Protein AF-A0A522PD12-F1 (afdb_monomer_lite)

Radius of gyration: 28.78 Å; chains: 1; bounding box: 39×54×87 Å

Sequence (119 aa):
MRAAQRLRRRGQRQSADVPERVDSSPQNGFYFFGGTSEGAPQWAAIGALANQSAGHALGFINPKLYAIGANAGAYASSFHDVTAGDNRFGGPGFSAGSGYDIPTGLGT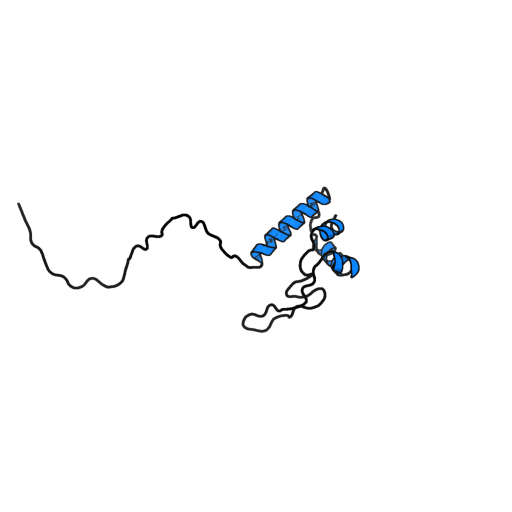PNVANLIGQLR

Structure (mmCIF, N/CA/C/O backbone):
data_AF-A0A522PD12-F1
#
_entry.id   AF-A0A522PD12-F1
#
loop_
_atom_site.group_PDB
_atom_site.id
_atom_site.type_symbol
_atom_site.label_atom_id
_atom_site.label_alt_id
_atom_site.label_comp_id
_atom_site.label_asym_id
_atom_site.label_entity_id
_atom_site.label_seq_id
_atom_site.pdbx_PDB_ins_code
_atom_site.Cartn_x
_atom_site.Cartn_y
_atom_site.Cartn_z
_atom_site.occupancy
_atom_site.B_iso_or_equiv
_atom_site.auth_seq_id
_atom_site.auth_comp_id
_atom_site.auth_asym_id
_atom_site.auth_atom_id
_atom_site.pdbx_PDB_model_num
ATOM 1 N N . MET A 1 1 ? -3.755 43.028 -72.424 1.00 33.09 1 MET A N 1
ATOM 2 C CA . MET A 1 1 ? -3.974 42.043 -73.505 1.00 33.09 1 MET A CA 1
ATOM 3 C C . MET A 1 1 ? -3.168 40.780 -73.198 1.00 33.09 1 MET A C 1
ATOM 5 O O . MET A 1 1 ? -2.030 40.914 -72.783 1.00 33.09 1 MET A O 1
ATOM 9 N N . ARG A 1 2 ? -3.836 39.617 -73.318 1.00 36.12 2 ARG A N 1
ATOM 10 C CA . ARG A 1 2 ? -3.414 38.192 -73.466 1.00 36.12 2 ARG A CA 1
ATOM 11 C C . ARG A 1 2 ? -1.926 37.925 -73.814 1.00 36.12 2 ARG A C 1
ATOM 13 O O . ARG A 1 2 ? -1.347 38.742 -74.504 1.00 36.12 2 ARG A O 1
ATOM 20 N N . ALA A 1 3 ? -1.272 36.784 -73.560 1.00 35.72 3 ALA A N 1
ATOM 21 C CA . ALA A 1 3 ? -1.534 35.509 -72.875 1.00 35.72 3 ALA A CA 1
ATOM 22 C C . ALA A 1 3 ? -0.238 34.642 -72.930 1.00 35.72 3 ALA A C 1
ATOM 24 O O . ALA A 1 3 ? 0.563 34.830 -73.835 1.00 35.72 3 ALA A O 1
ATOM 25 N N . ALA A 1 4 ? -0.136 33.655 -72.022 1.00 41.19 4 ALA A N 1
ATOM 26 C CA . ALA A 1 4 ? 0.468 32.310 -72.156 1.00 41.19 4 ALA A CA 1
ATOM 27 C C . ALA A 1 4 ? 1.964 32.114 -72.524 1.00 41.19 4 ALA A C 1
ATOM 29 O O . ALA A 1 4 ? 2.399 32.521 -73.589 1.00 41.19 4 ALA A O 1
ATOM 30 N N . GLN A 1 5 ? 2.681 31.259 -71.768 1.00 31.14 5 GLN A N 1
ATOM 31 C CA . GLN A 1 5 ? 2.973 29.867 -72.182 1.00 31.14 5 GLN A CA 1
ATOM 32 C C . GLN A 1 5 ? 3.774 29.050 -71.140 1.00 31.14 5 GLN A C 1
ATOM 34 O O . GLN A 1 5 ? 4.487 29.561 -70.288 1.00 31.14 5 GLN A O 1
ATOM 39 N N . ARG A 1 6 ? 3.540 27.737 -71.215 1.00 45.84 6 ARG A N 1
ATOM 40 C CA . ARG A 1 6 ? 3.872 26.615 -70.321 1.00 45.84 6 ARG A CA 1
ATOM 41 C C . ARG A 1 6 ? 5.329 26.120 -70.470 1.00 45.84 6 ARG A C 1
ATOM 43 O O . ARG A 1 6 ? 5.893 26.230 -71.548 1.00 45.84 6 ARG A O 1
ATOM 50 N N . LEU A 1 7 ? 5.771 25.365 -69.446 1.00 41.88 7 LEU A N 1
ATOM 51 C CA . LEU A 1 7 ? 6.812 24.303 -69.407 1.00 41.88 7 LEU A CA 1
ATOM 52 C C . LEU A 1 7 ? 8.285 24.706 -69.161 1.00 41.88 7 LEU A C 1
ATOM 54 O O . LEU A 1 7 ? 8.969 25.153 -70.070 1.00 41.88 7 LEU A O 1
ATOM 58 N N . ARG A 1 8 ? 8.844 24.305 -68.003 1.00 40.91 8 ARG A N 1
ATOM 59 C CA . ARG A 1 8 ? 9.688 23.090 -67.844 1.00 40.91 8 ARG A CA 1
ATOM 60 C C . ARG A 1 8 ? 10.099 22.876 -66.374 1.00 40.91 8 ARG A C 1
ATOM 62 O O . ARG A 1 8 ? 10.557 23.780 -65.693 1.00 40.91 8 ARG A O 1
ATOM 69 N N . ARG A 1 9 ? 9.907 21.640 -65.900 1.00 51.34 9 ARG A N 1
ATOM 70 C CA . ARG A 1 9 ? 10.314 21.113 -64.587 1.00 51.34 9 ARG A CA 1
ATOM 71 C C . ARG A 1 9 ? 11.843 21.049 -64.467 1.00 51.34 9 ARG A C 1
ATOM 73 O O . ARG A 1 9 ? 12.460 20.459 -65.349 1.00 51.34 9 ARG A O 1
ATOM 80 N N . ARG A 1 10 ? 12.403 21.490 -63.334 1.00 40.59 10 ARG A N 1
ATOM 81 C CA . ARG A 1 10 ? 13.365 20.746 -62.480 1.00 40.59 10 ARG A CA 1
ATOM 82 C C . ARG A 1 10 ? 13.877 21.659 -61.361 1.00 40.59 10 ARG A C 1
ATOM 84 O O . ARG A 1 10 ? 14.408 22.721 -61.648 1.00 40.59 10 ARG A O 1
ATOM 91 N N . GLY A 1 11 ? 13.736 21.212 -60.110 1.00 37.22 11 GLY A N 1
ATOM 92 C CA . GLY A 1 11 ? 14.382 21.845 -58.956 1.00 37.22 11 GLY A CA 1
ATOM 93 C C . GLY A 1 11 ? 13.493 22.148 -57.747 1.00 37.22 11 GLY A C 1
ATOM 94 O O . GLY A 1 11 ? 13.831 23.047 -56.991 1.00 37.22 11 GLY A O 1
ATOM 95 N N . GLN A 1 12 ? 12.372 21.446 -57.534 1.00 37.06 12 GLN A N 1
ATOM 96 C CA . GLN A 1 12 ? 11.743 21.451 -56.208 1.00 37.06 12 GLN A CA 1
ATOM 97 C C . GLN A 1 12 ? 12.424 20.398 -55.333 1.00 37.06 12 GLN A C 1
ATOM 99 O O . GLN A 1 12 ? 12.435 19.213 -55.668 1.00 37.06 12 GLN A O 1
ATOM 104 N N . ARG A 1 13 ? 13.025 20.882 -54.242 1.00 41.72 13 ARG A N 1
ATOM 105 C CA . ARG A 1 13 ? 13.490 20.109 -53.089 1.00 41.72 13 ARG A CA 1
ATOM 106 C C . ARG A 1 13 ? 12.500 18.988 -52.751 1.00 41.72 13 ARG A C 1
ATOM 108 O O . ARG A 1 13 ? 11.317 19.242 -52.557 1.00 41.72 13 ARG A O 1
ATOM 115 N N . GLN A 1 14 ? 13.022 17.772 -52.635 1.00 33.38 14 GLN A N 1
ATOM 116 C CA . GLN A 1 14 ? 12.456 16.719 -51.789 1.00 33.38 14 GLN A CA 1
ATOM 117 C C . GLN A 1 14 ? 12.486 17.260 -50.333 1.00 33.38 14 GLN A C 1
ATOM 119 O O . GLN A 1 14 ? 13.413 17.990 -49.987 1.00 33.38 14 GLN A O 1
ATOM 124 N N . SER A 1 15 ? 11.513 17.039 -49.446 1.00 40.25 15 SER A N 1
ATOM 125 C CA . SER A 1 15 ? 10.896 15.750 -49.135 1.00 40.25 15 SER A CA 1
ATOM 126 C C . SER A 1 15 ? 9.585 15.966 -48.357 1.00 40.25 15 SER A C 1
ATOM 128 O O . SER A 1 15 ? 9.605 16.573 -47.295 1.00 40.25 15 SER A O 1
ATOM 130 N N . ALA A 1 16 ? 8.482 15.462 -48.914 1.00 42.50 16 ALA A N 1
ATOM 131 C CA . ALA A 1 16 ? 7.248 15.012 -48.259 1.00 42.50 16 ALA A CA 1
ATOM 132 C C . ALA A 1 16 ? 6.653 15.835 -47.089 1.00 42.50 16 ALA A C 1
ATOM 134 O O . ALA A 1 16 ? 6.532 15.324 -45.982 1.00 42.50 16 ALA A O 1
ATOM 135 N N . ASP A 1 17 ? 6.091 17.010 -47.384 1.00 41.72 17 ASP A N 1
ATOM 136 C CA . ASP A 1 17 ? 4.809 17.394 -46.772 1.00 41.72 17 ASP A CA 1
ATOM 137 C C . ASP A 1 17 ? 3.713 16.554 -47.442 1.00 41.72 17 ASP A C 1
ATOM 139 O O . ASP A 1 17 ? 3.018 16.984 -48.366 1.00 41.72 17 ASP A O 1
ATOM 143 N N . VAL A 1 18 ? 3.604 15.294 -47.029 1.00 43.62 18 VAL A N 1
ATOM 144 C CA . VAL A 1 18 ? 2.304 14.633 -47.095 1.00 43.62 18 VAL A CA 1
ATOM 145 C C . VAL A 1 18 ? 1.547 15.234 -45.919 1.00 43.62 18 VAL A C 1
ATOM 147 O O . VAL A 1 18 ? 2.026 15.082 -44.795 1.00 43.62 18 VAL A O 1
ATOM 150 N N . PRO A 1 19 ? 0.406 15.921 -46.106 1.00 43.28 19 PRO A N 1
ATOM 151 C CA . PRO A 1 19 ? -0.504 16.060 -44.992 1.00 43.28 19 PRO A CA 1
ATOM 152 C C . PRO A 1 19 ? -0.900 14.627 -44.663 1.00 43.28 19 PRO A C 1
ATOM 154 O O . PRO A 1 19 ? -1.695 14.014 -45.381 1.00 43.28 19 PRO A O 1
ATOM 157 N N . GLU A 1 20 ? -0.276 14.051 -43.635 1.00 47.19 20 GLU A N 1
ATOM 158 C CA . GLU A 1 20 ? -0.880 12.935 -42.945 1.00 47.19 20 GLU A CA 1
ATOM 159 C C . GLU A 1 20 ? -2.275 13.451 -42.632 1.00 47.19 20 GLU A C 1
ATOM 161 O O . GLU A 1 20 ? -2.455 14.443 -41.919 1.00 47.19 20 GLU A O 1
ATOM 166 N N . ARG A 1 21 ? -3.277 12.879 -43.300 1.00 44.56 21 ARG A N 1
ATOM 167 C CA . ARG A 1 21 ? -4.626 12.991 -42.791 1.00 44.56 21 ARG A CA 1
ATOM 168 C C . ARG A 1 21 ? -4.500 12.356 -41.419 1.00 44.56 21 ARG A C 1
ATOM 170 O O . ARG A 1 21 ? -4.491 11.134 -41.327 1.00 44.56 21 ARG A O 1
ATOM 177 N N . VAL A 1 22 ? -4.328 13.181 -40.387 1.00 54.72 22 VAL A N 1
ATOM 178 C CA . VAL A 1 22 ? -4.742 12.810 -39.048 1.00 54.72 22 VAL A CA 1
ATOM 179 C C . VAL A 1 22 ? -6.214 12.537 -39.251 1.00 54.72 22 VAL A C 1
ATOM 181 O O . VAL A 1 22 ? -7.022 13.457 -39.384 1.00 54.72 22 VAL A O 1
ATOM 184 N N . ASP A 1 23 ? -6.524 11.266 -39.463 1.00 55.2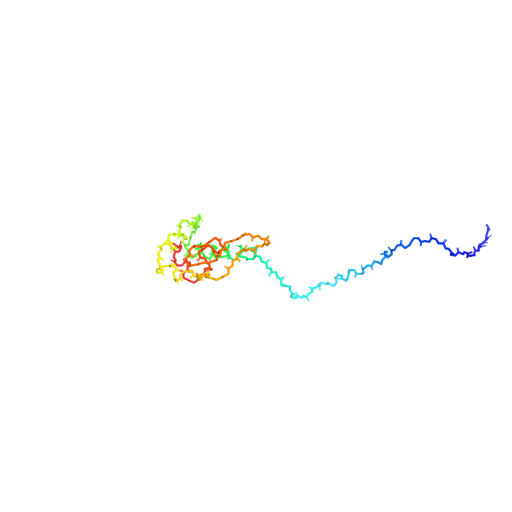8 23 ASP A N 1
ATOM 185 C CA . ASP A 1 23 ? -7.868 10.778 -39.336 1.00 55.28 23 ASP A CA 1
ATOM 186 C C . ASP A 1 23 ? -8.257 11.118 -37.902 1.00 55.28 23 ASP A C 1
ATOM 188 O O . ASP A 1 23 ? -7.885 10.441 -36.950 1.00 55.28 23 ASP A O 1
ATOM 192 N N . SER A 1 24 ? -8.928 12.255 -37.751 1.00 58.53 24 SER A N 1
ATOM 193 C CA . SER A 1 24 ? -9.559 12.681 -36.517 1.00 58.53 24 SER A CA 1
ATOM 194 C C . SER A 1 24 ? -10.829 11.869 -36.274 1.00 58.53 24 SER A C 1
ATOM 196 O O . SER A 1 24 ? -11.756 12.371 -35.632 1.00 58.53 24 SER A O 1
ATOM 198 N N . SER A 1 25 ? -10.921 10.643 -36.808 1.00 60.41 25 SER A N 1
ATOM 199 C CA . SER A 1 25 ? -11.816 9.662 -36.241 1.00 60.41 25 SER A CA 1
ATOM 200 C C . SER A 1 25 ? -11.486 9.608 -34.749 1.00 60.41 25 SER A C 1
ATOM 202 O O . SER A 1 25 ? -10.313 9.515 -34.366 1.00 60.41 25 SER A O 1
ATOM 204 N N . PRO A 1 26 ? -12.482 9.768 -33.864 1.00 61.12 26 PRO A N 1
ATOM 205 C CA . PRO A 1 26 ? -12.272 9.401 -32.481 1.00 61.12 26 PRO A CA 1
ATOM 206 C C . PRO A 1 26 ? -11.761 7.967 -32.532 1.00 61.12 26 PRO A C 1
ATOM 208 O O . PRO A 1 26 ? -12.453 7.084 -33.044 1.00 61.12 26 PRO A O 1
ATOM 211 N N . GLN A 1 27 ? -10.522 7.759 -32.090 1.00 65.88 27 GLN A N 1
ATOM 212 C CA . GLN A 1 27 ? -9.946 6.432 -31.968 1.00 65.88 27 GLN A CA 1
ATOM 213 C C . GLN A 1 27 ? -10.686 5.741 -30.815 1.00 65.88 27 GLN A C 1
ATOM 215 O O . GLN A 1 27 ? -10.206 5.634 -29.691 1.00 65.88 27 GLN A O 1
ATOM 220 N N . ASN A 1 28 ? -11.930 5.348 -31.079 1.00 67.94 28 ASN A N 1
ATOM 221 C CA . ASN A 1 28 ? -12.730 4.514 -30.211 1.00 67.94 28 ASN A CA 1
ATOM 222 C C . ASN A 1 28 ? -12.057 3.142 -30.221 1.00 67.94 28 ASN A C 1
ATOM 224 O O . ASN A 1 28 ? -12.260 2.341 -31.132 1.00 67.94 28 ASN A O 1
ATOM 228 N N . GLY A 1 29 ? -11.208 2.907 -29.228 1.00 79.75 29 GLY A N 1
ATOM 229 C CA . GLY A 1 29 ? -10.415 1.697 -29.095 1.00 79.75 29 GLY A CA 1
ATOM 230 C C . GLY A 1 29 ? -9.990 1.463 -27.650 1.00 79.75 29 GLY A C 1
ATOM 231 O O . GLY A 1 29 ? -10.089 2.348 -26.801 1.00 79.75 29 GLY A O 1
ATOM 232 N N . PHE A 1 30 ? -9.537 0.244 -27.364 1.00 86.56 30 PHE A N 1
ATOM 233 C CA . PHE A 1 30 ? -8.931 -0.091 -26.080 1.00 86.56 30 PHE A CA 1
ATOM 234 C C . PHE A 1 30 ? -7.451 0.284 -26.097 1.00 86.56 30 PHE A C 1
ATOM 236 O O . PHE A 1 30 ? -6.719 -0.109 -27.004 1.00 86.56 30 PHE A O 1
ATOM 243 N N . TYR A 1 31 ? -7.017 1.003 -25.066 1.00 85.62 31 TYR A N 1
ATOM 244 C CA . TYR A 1 31 ? -5.622 1.365 -24.846 1.00 85.62 31 TYR A CA 1
ATOM 245 C C . TYR A 1 31 ? -5.116 0.700 -23.571 1.00 85.62 31 TYR A C 1
ATOM 247 O O . TYR A 1 31 ? -5.830 0.640 -22.569 1.00 85.62 31 TYR A O 1
ATOM 255 N N . PHE A 1 32 ? -3.873 0.226 -23.609 1.00 88.81 32 PHE A N 1
ATOM 256 C CA . PHE A 1 32 ? -3.179 -0.269 -22.429 1.00 88.81 32 PHE A CA 1
ATOM 257 C C . PHE A 1 32 ? -2.379 0.875 -21.814 1.00 88.81 32 PHE A C 1
ATOM 259 O O . PHE A 1 32 ? -1.454 1.395 -22.437 1.00 88.81 32 PHE A O 1
ATOM 266 N N . PHE A 1 33 ? -2.752 1.253 -20.596 1.00 89.06 33 PHE A N 1
ATOM 267 C CA . PHE A 1 33 ? -1.993 2.173 -19.757 1.00 89.06 33 PHE A CA 1
ATOM 268 C C . PHE A 1 33 ? -1.399 1.393 -18.583 1.00 89.06 33 PHE A C 1
ATOM 270 O O . PHE A 1 33 ? -1.951 0.369 -18.170 1.00 89.06 33 PHE A O 1
ATOM 277 N N . GLY A 1 34 ? -0.227 1.836 -18.138 1.00 90.69 34 GLY A N 1
ATOM 278 C CA . GLY A 1 34 ? 0.539 1.224 -17.066 1.00 90.69 34 GLY A CA 1
ATOM 279 C C . GLY A 1 34 ? 1.320 2.278 -16.275 1.00 90.69 34 GLY A C 1
ATOM 280 O O . GLY A 1 34 ? 1.729 3.309 -16.813 1.00 90.69 34 GLY A O 1
ATOM 281 N N . GLY A 1 35 ? 1.608 1.973 -15.016 1.00 94.12 35 GLY A N 1
ATOM 282 C CA . GLY A 1 35 ? 2.476 2.763 -14.157 1.00 94.12 35 GLY A CA 1
ATOM 283 C C . GLY A 1 35 ? 1.895 2.980 -12.766 1.00 94.12 35 GLY A C 1
ATOM 284 O O . GLY A 1 35 ? 0.728 2.733 -12.471 1.00 94.12 35 GLY A O 1
ATOM 285 N N . THR A 1 36 ? 2.717 3.522 -11.873 1.00 94.94 36 THR A N 1
ATOM 286 C CA . THR A 1 36 ? 2.267 3.905 -10.524 1.00 94.94 36 THR A CA 1
ATOM 287 C C . THR A 1 36 ? 1.159 4.965 -10.557 1.00 94.94 36 THR A C 1
ATOM 289 O O . THR A 1 36 ? 0.387 5.084 -9.603 1.00 94.94 36 THR A O 1
ATOM 292 N N . SER A 1 37 ? 1.026 5.684 -11.677 1.00 96.94 37 SER A N 1
ATOM 293 C CA . SER A 1 37 ? -0.062 6.616 -11.957 1.00 96.94 37 SER A CA 1
ATOM 294 C C . SER A 1 37 ? -1.451 5.976 -11.971 1.00 96.94 37 SER A C 1
ATOM 296 O O . SER A 1 37 ? -2.387 6.683 -11.616 1.00 96.94 37 SER A O 1
ATOM 298 N N . GLU A 1 38 ? -1.627 4.686 -12.304 1.00 95.06 38 GLU A N 1
ATOM 299 C CA . GLU A 1 38 ? -2.939 4.030 -12.120 1.00 95.06 38 GLU A CA 1
ATOM 300 C C . GLU A 1 38 ? -3.171 3.575 -10.677 1.00 95.06 38 GLU A C 1
ATOM 302 O O . GLU A 1 38 ? -4.312 3.543 -10.217 1.00 95.06 38 GLU A O 1
ATOM 307 N N . GLY A 1 39 ? -2.106 3.254 -9.940 1.00 95.50 39 GLY A N 1
ATOM 308 C CA . GLY A 1 39 ? -2.200 2.878 -8.528 1.00 95.50 39 GLY A CA 1
ATOM 309 C C . GLY A 1 39 ? -2.603 4.051 -7.627 1.00 95.50 39 GLY A C 1
ATOM 310 O O . GLY A 1 39 ? -3.374 3.876 -6.683 1.00 95.50 39 GLY A O 1
ATOM 311 N N . ALA A 1 40 ? -2.137 5.266 -7.931 1.00 97.44 40 ALA A N 1
ATOM 312 C CA . ALA A 1 40 ? -2.456 6.470 -7.161 1.00 97.44 40 ALA A CA 1
ATOM 313 C C . ALA A 1 40 ? -3.974 6.762 -7.032 1.00 97.44 40 ALA A C 1
ATOM 315 O O . ALA A 1 40 ? -4.447 6.911 -5.900 1.00 97.44 40 ALA A O 1
ATOM 316 N N . PRO A 1 41 ? -4.780 6.812 -8.116 1.00 97.38 41 PRO A N 1
ATOM 317 C CA . PRO A 1 41 ? -6.223 7.022 -8.006 1.00 97.38 41 PRO A CA 1
ATOM 318 C C . PRO A 1 41 ? -6.950 5.843 -7.345 1.00 97.38 41 PRO A C 1
ATOM 320 O O . PRO A 1 41 ? -7.958 6.067 -6.676 1.00 97.38 41 PRO A O 1
ATOM 323 N N . GLN A 1 42 ? -6.440 4.610 -7.458 1.00 97.38 42 GLN A N 1
ATOM 324 C CA . GLN A 1 42 ? -6.995 3.464 -6.724 1.00 97.38 42 GLN A CA 1
ATOM 325 C C . GLN A 1 42 ? -6.846 3.657 -5.207 1.00 97.38 42 GLN A C 1
ATOM 327 O O . GLN A 1 42 ? -7.823 3.525 -4.471 1.00 97.38 42 GLN A O 1
ATOM 332 N N . TRP A 1 43 ? -5.665 4.067 -4.731 1.00 97.56 43 TRP A N 1
ATOM 333 C CA . TRP A 1 43 ? -5.454 4.409 -3.318 1.00 97.56 43 TRP A CA 1
ATOM 334 C C . TRP A 1 43 ? -6.290 5.608 -2.858 1.00 97.56 43 TRP A C 1
ATOM 336 O O . TRP A 1 43 ? -6.810 5.595 -1.741 1.00 97.56 43 TRP A O 1
ATOM 346 N N . ALA A 1 44 ? -6.481 6.617 -3.714 1.00 97.81 44 ALA A N 1
ATOM 347 C CA . ALA A 1 44 ? -7.366 7.741 -3.409 1.00 97.81 44 ALA A CA 1
ATOM 348 C C . ALA A 1 44 ? -8.824 7.284 -3.208 1.00 97.81 44 ALA A C 1
ATOM 350 O O . ALA A 1 44 ? -9.474 7.703 -2.247 1.00 97.81 44 ALA A O 1
ATOM 351 N N . ALA A 1 45 ? -9.323 6.381 -4.060 1.00 98.00 45 ALA A N 1
ATOM 352 C CA . ALA A 1 45 ? -10.656 5.799 -3.918 1.00 98.00 45 ALA A CA 1
ATOM 353 C C . ALA A 1 45 ? -10.790 4.964 -2.632 1.00 98.00 45 ALA A C 1
ATOM 355 O O . ALA A 1 45 ? -11.787 5.088 -1.923 1.00 98.00 45 ALA A O 1
ATOM 356 N N . ILE A 1 46 ? -9.769 4.176 -2.277 1.00 97.81 46 ILE A N 1
ATOM 357 C CA . ILE A 1 46 ? -9.733 3.433 -1.006 1.00 97.81 46 ILE A CA 1
ATOM 358 C C . ILE A 1 46 ? -9.806 4.394 0.186 1.00 97.81 46 ILE A C 1
ATOM 360 O O . ILE A 1 46 ? -10.591 4.167 1.105 1.00 97.81 46 ILE A O 1
ATOM 364 N N . GLY A 1 47 ? -9.049 5.495 0.162 1.00 97.56 47 GLY A N 1
ATOM 365 C CA . GLY A 1 47 ? -9.113 6.529 1.197 1.00 97.56 47 GLY A CA 1
ATOM 366 C C . GLY A 1 47 ? -10.502 7.168 1.315 1.00 97.56 47 GLY A C 1
ATOM 367 O O . GLY A 1 47 ? -10.994 7.375 2.424 1.00 97.56 47 GLY A O 1
ATOM 368 N N . ALA A 1 48 ? -11.173 7.422 0.189 1.00 97.88 48 ALA A N 1
ATOM 369 C CA . ALA A 1 48 ? -12.542 7.937 0.179 1.00 97.88 48 ALA A CA 1
ATOM 370 C C . ALA A 1 48 ? -13.543 6.945 0.796 1.00 97.88 48 ALA A C 1
ATOM 372 O O . ALA A 1 48 ? -14.361 7.342 1.627 1.00 97.88 48 ALA A O 1
ATOM 373 N N . LEU A 1 49 ? -13.445 5.656 0.453 1.00 98.00 49 LEU A N 1
ATOM 374 C CA . LEU A 1 49 ? -14.272 4.599 1.047 1.00 98.00 49 LEU A CA 1
ATOM 375 C C . LEU A 1 49 ? -14.004 4.440 2.549 1.00 98.00 49 LEU A C 1
ATOM 377 O O . LEU A 1 49 ? -14.938 4.267 3.330 1.00 98.00 49 LEU A O 1
ATOM 381 N N . ALA A 1 50 ? -12.744 4.548 2.972 1.00 98.00 50 ALA A N 1
ATOM 382 C CA . ALA A 1 50 ? -12.376 4.488 4.381 1.00 98.00 50 ALA A CA 1
ATOM 383 C C . ALA A 1 50 ? -12.951 5.677 5.171 1.00 98.00 50 ALA A C 1
ATOM 385 O O . ALA A 1 50 ? -13.546 5.473 6.228 1.00 98.00 50 ALA A O 1
ATOM 386 N N . ASN A 1 51 ? -12.875 6.899 4.629 1.00 98.19 51 ASN A N 1
ATOM 387 C CA . ASN A 1 51 ? -13.524 8.077 5.219 1.00 98.19 51 ASN A CA 1
ATOM 388 C C . ASN A 1 51 ? -15.046 7.899 5.316 1.00 98.19 51 ASN A C 1
ATOM 390 O O . ASN A 1 51 ? -15.643 8.191 6.351 1.00 98.19 51 ASN A O 1
ATOM 394 N N . GLN A 1 52 ? -15.678 7.395 4.249 1.00 97.69 52 GLN A N 1
ATOM 395 C CA . GLN A 1 52 ? -17.115 7.125 4.243 1.00 97.69 52 GLN A CA 1
ATOM 396 C C . GLN A 1 52 ? -17.489 6.112 5.331 1.00 97.69 52 GLN A C 1
ATOM 398 O O . GLN A 1 52 ? -18.427 6.349 6.088 1.00 97.69 52 GLN A O 1
ATOM 403 N N . SER A 1 53 ? -16.733 5.017 5.449 1.00 97.25 53 SER A N 1
ATOM 404 C CA . SER A 1 53 ? -16.959 3.992 6.470 1.00 97.25 53 SER A CA 1
ATOM 405 C C . SER A 1 53 ? -16.725 4.499 7.895 1.00 97.25 53 SER A C 1
ATOM 407 O O . SER A 1 53 ? -17.354 3.988 8.820 1.00 97.25 53 SER A O 1
ATOM 409 N N . ALA A 1 54 ? -15.813 5.451 8.091 1.00 97.19 54 ALA A N 1
ATOM 410 C CA . ALA A 1 54 ? -15.518 6.034 9.396 1.00 97.19 54 ALA A CA 1
ATOM 411 C C . ALA A 1 54 ? -16.511 7.143 9.795 1.00 97.19 54 ALA A C 1
ATOM 413 O O . ALA A 1 54 ? -16.570 7.535 10.961 1.00 97.19 54 ALA A O 1
ATOM 414 N N . GLY A 1 55 ? -17.275 7.686 8.840 1.00 98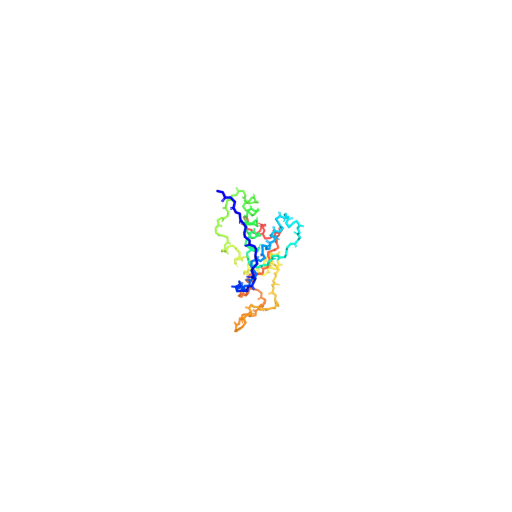.12 55 GLY A N 1
ATOM 415 C CA . GLY A 1 55 ? -18.167 8.831 9.052 1.00 98.12 55 GLY A CA 1
ATOM 416 C C . GLY A 1 55 ? -17.437 10.164 9.271 1.00 98.12 55 GLY A C 1
ATOM 417 O O . GLY A 1 55 ? -18.071 11.159 9.613 1.00 98.12 55 GLY A O 1
ATOM 418 N N . HIS A 1 56 ? -16.114 10.195 9.089 1.00 97.31 56 HIS A N 1
ATOM 419 C CA . HIS A 1 56 ? -15.267 11.377 9.234 1.00 97.31 56 HIS A CA 1
ATOM 420 C C . HIS A 1 56 ? -13.983 11.230 8.405 1.00 97.31 56 HIS A C 1
ATOM 422 O O . HIS A 1 56 ? -13.641 10.143 7.939 1.00 97.31 56 HIS A O 1
ATOM 428 N N . ALA A 1 57 ? -13.258 12.332 8.208 1.00 97.50 57 ALA A N 1
ATOM 429 C CA . ALA A 1 57 ? -11.968 12.293 7.531 1.00 97.50 57 ALA A CA 1
ATOM 430 C C . ALA A 1 57 ? -10.908 11.627 8.424 1.00 97.50 57 ALA A C 1
ATOM 432 O O . ALA A 1 57 ? -10.636 12.104 9.523 1.00 97.50 57 ALA A O 1
ATOM 433 N N . LEU A 1 58 ? -10.266 10.573 7.920 1.00 96.69 58 LEU A N 1
ATOM 434 C CA . LEU A 1 58 ? -9.195 9.855 8.618 1.00 96.69 58 LEU A CA 1
ATOM 435 C C . LEU A 1 58 ? -7.865 10.625 8.649 1.00 96.69 58 LEU A C 1
ATOM 437 O O . LEU A 1 58 ? -6.989 10.318 9.456 1.00 96.69 58 LEU A O 1
ATOM 441 N N . GLY A 1 59 ? -7.701 11.619 7.771 1.00 96.06 59 GLY A N 1
ATOM 442 C CA . GLY A 1 59 ? -6.487 12.425 7.679 1.00 96.06 59 GLY A CA 1
ATOM 443 C C . GLY A 1 59 ? -5.271 11.614 7.218 1.00 96.06 59 GLY A C 1
ATOM 444 O O . GLY A 1 59 ? -5.335 10.868 6.242 1.00 96.06 59 GLY A O 1
ATOM 445 N N . PHE A 1 60 ? -4.137 11.793 7.895 1.00 97.00 60 PHE A N 1
ATOM 446 C CA . PHE A 1 60 ? -2.882 11.121 7.559 1.00 97.00 60 PHE A CA 1
ATOM 447 C C . PHE A 1 60 ? -2.882 9.660 8.037 1.00 97.00 60 PHE A C 1
ATOM 449 O O . PHE A 1 60 ? -2.636 9.378 9.209 1.00 97.00 60 PHE A O 1
ATOM 456 N N . ILE A 1 61 ? -3.142 8.724 7.120 1.00 97.00 61 ILE A N 1
ATOM 457 C CA . ILE A 1 61 ? -3.349 7.304 7.454 1.00 97.00 61 ILE A CA 1
ATOM 458 C C . ILE A 1 61 ? -2.068 6.465 7.570 1.00 97.00 61 ILE A C 1
ATOM 460 O O . ILE A 1 61 ? -2.141 5.341 8.064 1.00 97.00 61 ILE A O 1
ATOM 464 N N . ASN A 1 62 ? -0.895 6.975 7.173 1.00 97.62 62 ASN A N 1
ATOM 465 C CA . ASN A 1 62 ? 0.339 6.175 7.162 1.00 97.62 62 ASN A CA 1
ATOM 466 C C . ASN A 1 62 ? 0.663 5.529 8.523 1.00 97.62 62 ASN A C 1
ATOM 468 O O . ASN A 1 62 ? 0.935 4.331 8.529 1.00 97.62 62 ASN A O 1
ATOM 472 N N . PRO A 1 63 ? 0.586 6.225 9.679 1.00 98.19 63 PRO A N 1
ATOM 473 C CA . PRO A 1 63 ? 0.860 5.592 10.968 1.00 98.19 63 PRO A CA 1
ATOM 474 C C . PRO A 1 63 ? -0.051 4.390 11.249 1.00 98.19 63 PRO A C 1
ATOM 476 O O . PRO A 1 63 ? 0.422 3.375 11.754 1.00 98.19 63 PRO A O 1
ATOM 479 N N . LYS A 1 64 ? -1.336 4.463 10.864 1.00 97.56 64 LYS A N 1
ATOM 480 C CA . LYS A 1 64 ? -2.273 3.337 10.992 1.00 97.56 64 LYS A CA 1
ATOM 481 C C . LYS A 1 64 ? -1.885 2.181 10.067 1.00 97.56 64 LYS A C 1
ATOM 483 O O . LYS A 1 64 ? -1.851 1.041 10.514 1.00 97.56 64 LYS A O 1
ATOM 488 N N . LEU A 1 65 ? -1.542 2.467 8.808 1.00 98.19 65 LEU A N 1
ATOM 489 C CA . LEU A 1 65 ? -1.119 1.444 7.841 1.00 98.19 65 LEU A CA 1
ATOM 490 C C . LEU A 1 65 ? 0.111 0.670 8.330 1.00 98.19 65 LEU A C 1
ATOM 492 O O . LEU A 1 65 ? 0.114 -0.558 8.305 1.00 98.19 65 LEU A O 1
ATOM 496 N N . TYR A 1 66 ? 1.127 1.369 8.840 1.00 98.12 66 TYR A N 1
ATOM 497 C CA . TYR A 1 66 ? 2.325 0.717 9.373 1.00 98.12 66 TYR A CA 1
ATOM 498 C C . TYR A 1 66 ? 2.069 -0.013 10.698 1.00 98.12 66 TYR A C 1
ATOM 500 O O . TYR A 1 66 ? 2.676 -1.054 10.934 1.00 98.12 66 TYR A O 1
ATOM 508 N N . ALA A 1 67 ? 1.142 0.462 11.538 1.00 98.19 67 ALA A N 1
ATOM 509 C CA . ALA A 1 67 ? 0.719 -0.278 12.729 1.00 98.19 67 ALA A CA 1
ATOM 510 C C . ALA A 1 67 ? 0.015 -1.601 12.369 1.00 98.19 67 ALA A C 1
ATOM 512 O O . ALA A 1 67 ? 0.277 -2.622 13.003 1.00 98.19 67 ALA A O 1
ATOM 513 N N . ILE A 1 68 ? -0.822 -1.604 11.324 1.00 98.12 68 ILE A N 1
ATOM 514 C CA . ILE A 1 68 ? -1.420 -2.829 10.766 1.00 98.12 68 ILE A CA 1
ATOM 515 C C . ILE A 1 68 ? -0.317 -3.745 10.221 1.00 98.12 68 ILE A C 1
ATOM 517 O O . ILE A 1 68 ? -0.313 -4.932 10.528 1.00 98.12 68 ILE A O 1
ATOM 521 N N . GLY A 1 69 ? 0.645 -3.193 9.472 1.00 97.62 69 GLY A N 1
ATOM 522 C CA . GLY A 1 69 ? 1.782 -3.938 8.920 1.00 97.62 69 GLY A CA 1
ATOM 523 C C . GLY A 1 69 ? 2.689 -4.582 9.973 1.00 97.62 69 GLY A C 1
ATOM 524 O O . GLY A 1 69 ? 3.231 -5.658 9.745 1.00 97.62 69 GLY A O 1
ATOM 525 N N . ALA A 1 70 ? 2.817 -3.968 11.151 1.00 97.88 70 ALA A N 1
ATOM 526 C CA . ALA A 1 70 ? 3.584 -4.520 12.266 1.00 97.88 70 ALA A CA 1
ATOM 527 C C . ALA A 1 70 ? 2.867 -5.675 12.996 1.00 97.88 70 ALA A C 1
ATOM 529 O O . ALA A 1 70 ? 3.493 -6.397 13.774 1.00 97.88 70 ALA A O 1
ATOM 530 N N . ASN A 1 71 ? 1.563 -5.867 12.769 1.00 97.75 71 ASN A N 1
ATOM 531 C CA . ASN A 1 71 ? 0.794 -6.969 13.338 1.00 97.75 71 ASN A CA 1
ATOM 532 C C . ASN A 1 71 ? 0.606 -8.075 12.293 1.00 97.75 71 ASN A C 1
ATOM 534 O O . ASN A 1 71 ? -0.149 -7.905 11.344 1.00 97.75 71 ASN A O 1
ATOM 538 N N . ALA A 1 72 ? 1.223 -9.241 12.498 1.00 96.12 72 ALA A N 1
ATOM 539 C CA . ALA A 1 72 ? 1.216 -10.330 11.514 1.00 96.12 72 ALA A CA 1
ATOM 540 C C . ALA A 1 72 ? -0.194 -10.770 11.057 1.00 96.12 72 ALA A C 1
ATOM 542 O O . ALA A 1 72 ? -0.408 -11.010 9.870 1.00 96.12 72 ALA A O 1
ATOM 543 N N . GLY A 1 73 ? -1.168 -10.854 11.970 1.00 96.94 73 GLY A N 1
ATOM 544 C CA . GLY A 1 73 ? -2.537 -11.265 11.631 1.00 96.94 73 GLY A CA 1
ATOM 545 C C . GLY A 1 73 ? -3.323 -10.181 10.888 1.00 96.94 73 GLY A C 1
ATOM 546 O O . GLY A 1 73 ? -4.025 -10.463 9.913 1.00 96.94 73 GLY A O 1
ATOM 547 N N . ALA A 1 74 ? -3.185 -8.925 11.318 1.00 97.62 74 ALA A N 1
ATOM 548 C CA . ALA A 1 74 ? -3.814 -7.793 10.646 1.00 97.62 74 ALA A CA 1
ATOM 549 C C . ALA A 1 74 ? -3.179 -7.543 9.269 1.00 97.62 74 ALA A C 1
ATOM 551 O O . ALA A 1 74 ? -3.895 -7.290 8.303 1.00 97.62 74 ALA A O 1
ATOM 552 N N . TYR A 1 75 ? -1.859 -7.695 9.154 1.00 98.38 75 TYR A N 1
ATOM 553 C CA . TYR A 1 75 ? -1.123 -7.598 7.899 1.00 98.38 75 TYR A CA 1
ATOM 554 C C . TYR A 1 75 ? -1.587 -8.650 6.887 1.00 98.38 75 TYR A C 1
ATOM 556 O O . TYR A 1 75 ? -2.062 -8.284 5.815 1.00 98.38 75 TYR A O 1
ATOM 564 N N . ALA A 1 76 ? -1.568 -9.935 7.264 1.00 97.88 76 ALA A N 1
ATOM 565 C CA . ALA A 1 76 ? -1.948 -11.039 6.378 1.00 97.88 76 ALA A CA 1
ATOM 566 C C . ALA A 1 76 ? -3.410 -10.976 5.895 1.00 97.88 76 ALA A C 1
ATOM 568 O O . ALA A 1 76 ? -3.747 -11.536 4.855 1.00 97.88 76 ALA A O 1
ATOM 569 N N . SER A 1 77 ? -4.292 -10.315 6.650 1.00 97.88 77 SER A N 1
ATOM 570 C CA . SER A 1 77 ? -5.690 -10.113 6.251 1.00 97.88 77 SER A CA 1
ATOM 571 C C . SER A 1 77 ? -5.910 -8.830 5.445 1.00 97.88 77 SER A C 1
ATOM 573 O O . SER A 1 77 ? -6.809 -8.798 4.603 1.00 97.88 77 SER A O 1
ATOM 575 N N . SER A 1 78 ? -5.114 -7.785 5.677 1.00 98.31 78 SER A N 1
ATOM 576 C CA . SER A 1 78 ? -5.318 -6.453 5.088 1.00 98.31 78 SER A CA 1
ATOM 577 C C . SER A 1 78 ? -4.498 -6.202 3.826 1.00 98.31 78 SER A C 1
ATOM 579 O O . SER A 1 78 ? -4.839 -5.292 3.070 1.00 98.31 78 SER A O 1
ATOM 581 N N . PHE A 1 79 ? -3.450 -6.987 3.578 1.00 98.56 79 PHE A N 1
ATOM 582 C CA . PHE A 1 79 ? -2.573 -6.832 2.422 1.00 98.56 79 PHE A CA 1
ATOM 583 C C . PHE A 1 79 ? -2.268 -8.172 1.755 1.00 98.56 79 PHE A C 1
ATOM 585 O O . PHE A 1 79 ? -2.151 -9.206 2.409 1.00 98.56 79 PHE A O 1
ATOM 592 N N . HIS A 1 80 ? -2.105 -8.135 0.438 1.00 98.38 80 HIS A N 1
ATOM 593 C CA . HIS A 1 80 ? -1.439 -9.183 -0.316 1.00 98.38 80 HIS A CA 1
ATOM 594 C C . HIS A 1 80 ? 0.037 -8.804 -0.456 1.00 98.38 80 HIS A C 1
ATOM 596 O O . HIS A 1 80 ? 0.373 -7.866 -1.187 1.00 98.38 80 HIS A O 1
ATOM 602 N N . ASP A 1 81 ? 0.881 -9.537 0.265 1.00 98.38 81 ASP A N 1
ATOM 603 C CA . ASP A 1 81 ? 2.338 -9.402 0.266 1.00 98.38 81 ASP A CA 1
ATOM 604 C C . ASP A 1 81 ? 2.922 -9.819 -1.096 1.00 98.38 81 ASP A C 1
ATOM 606 O O . ASP A 1 81 ? 2.650 -10.920 -1.592 1.00 98.38 81 ASP A O 1
ATOM 610 N N . VAL A 1 82 ? 3.693 -8.929 -1.725 1.00 98.44 82 VAL A N 1
ATOM 611 C CA . VAL A 1 82 ? 4.316 -9.185 -3.027 1.00 98.44 82 VAL A CA 1
ATOM 612 C C . VAL A 1 82 ? 5.746 -9.632 -2.779 1.00 98.44 82 VAL A C 1
ATOM 614 O O . VAL A 1 82 ? 6.628 -8.824 -2.561 1.00 98.44 82 VAL A O 1
ATOM 617 N N . THR A 1 83 ? 5.991 -10.935 -2.867 1.00 98.38 83 THR A N 1
ATOM 618 C CA . THR A 1 83 ? 7.269 -11.524 -2.430 1.00 98.38 83 THR A CA 1
ATOM 619 C C . THR A 1 83 ? 8.234 -11.858 -3.568 1.00 98.38 83 THR A C 1
ATOM 621 O O . THR A 1 83 ? 9.305 -12.420 -3.335 1.00 98.38 83 THR A O 1
ATOM 624 N N . ALA A 1 84 ? 7.863 -11.548 -4.813 1.00 98.19 84 ALA A N 1
ATOM 625 C CA . ALA A 1 84 ? 8.634 -11.895 -6.001 1.00 98.19 84 ALA A CA 1
ATOM 626 C C . ALA A 1 84 ? 8.709 -10.730 -6.995 1.00 98.19 84 ALA A C 1
ATOM 628 O O . ALA A 1 84 ? 7.727 -10.028 -7.227 1.00 98.19 84 ALA A O 1
ATOM 629 N N . GLY A 1 85 ?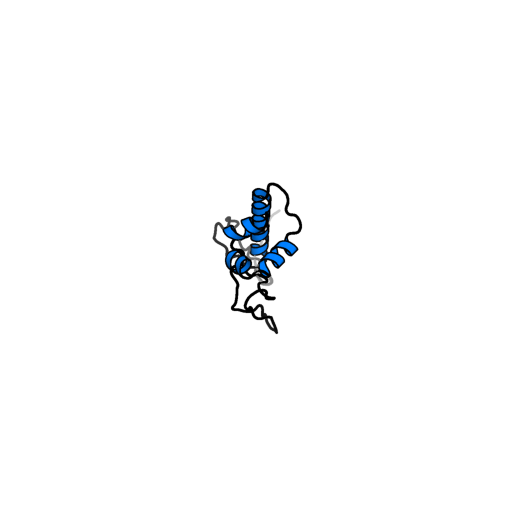 9.878 -10.581 -7.621 1.00 97.69 85 GLY A N 1
ATOM 630 C CA . GLY A 1 85 ? 10.186 -9.505 -8.564 1.00 97.69 85 GLY A CA 1
ATOM 631 C C . GLY A 1 85 ? 11.207 -8.510 -8.012 1.00 97.69 85 GLY A C 1
ATOM 632 O O . GLY A 1 85 ? 11.744 -8.677 -6.916 1.00 97.69 85 GLY A O 1
ATOM 633 N N . ASP A 1 86 ? 11.504 -7.485 -8.803 1.00 97.94 86 ASP A N 1
ATOM 634 C CA . ASP A 1 86 ? 12.380 -6.378 -8.431 1.00 97.94 86 ASP A CA 1
ATOM 635 C C . ASP A 1 86 ? 11.999 -5.106 -9.207 1.00 97.94 86 ASP A C 1
ATOM 637 O O . ASP A 1 86 ? 11.206 -5.153 -10.148 1.00 97.94 86 ASP A O 1
ATOM 641 N N . ASN A 1 87 ? 12.544 -3.960 -8.793 1.00 97.06 87 ASN A N 1
ATOM 642 C CA . ASN A 1 87 ? 12.367 -2.682 -9.489 1.00 97.06 87 ASN A CA 1
ATOM 643 C C . ASN A 1 87 ? 13.611 -2.252 -10.292 1.00 97.06 87 ASN A C 1
ATOM 645 O O . ASN A 1 87 ? 13.874 -1.055 -10.434 1.00 97.06 87 ASN A O 1
ATOM 649 N N . ARG A 1 88 ? 14.414 -3.202 -10.786 1.00 97.25 88 ARG A N 1
ATOM 650 C CA . ARG A 1 88 ? 15.644 -2.897 -11.532 1.00 97.25 88 ARG A CA 1
ATOM 651 C C . ARG A 1 88 ? 15.317 -2.359 -12.919 1.00 97.25 88 ARG A C 1
ATOM 653 O O . ARG A 1 88 ? 14.499 -2.913 -13.647 1.00 97.25 8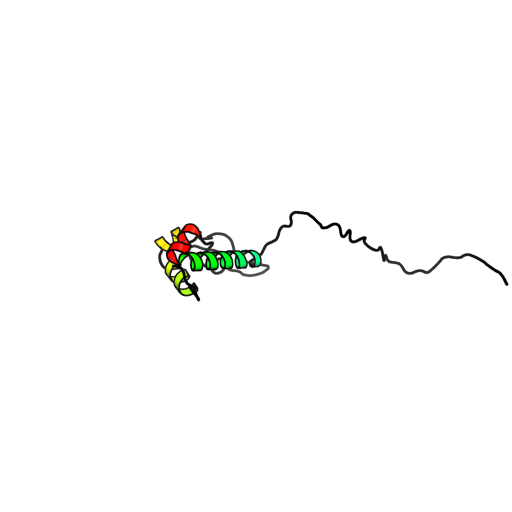8 ARG A O 1
ATOM 660 N N . PHE A 1 89 ? 16.039 -1.320 -13.329 1.00 95.38 89 PHE A N 1
ATOM 661 C CA . PHE A 1 89 ? 15.979 -0.801 -14.692 1.00 95.38 89 PHE A CA 1
ATOM 662 C C . PHE A 1 89 ? 17.344 -0.257 -15.117 1.00 95.38 89 PHE A C 1
ATOM 664 O O . PHE A 1 89 ? 17.764 0.810 -14.678 1.00 95.38 89 PHE A O 1
ATOM 671 N N . GLY A 1 90 ? 18.075 -1.018 -15.939 1.00 95.00 90 GLY A N 1
ATOM 672 C CA . GLY A 1 90 ? 19.396 -0.615 -16.442 1.00 95.00 90 GLY A CA 1
ATOM 673 C C . GLY A 1 90 ? 20.507 -0.507 -15.382 1.00 95.00 90 GLY A C 1
ATOM 674 O O . GLY A 1 90 ? 21.584 -0.007 -15.691 1.00 95.00 90 GLY A O 1
ATOM 675 N N . GLY A 1 91 ? 20.272 -0.970 -14.149 1.00 94.56 91 GLY A N 1
ATOM 676 C CA . GLY A 1 91 ? 21.213 -0.877 -13.031 1.00 94.56 91 GLY A CA 1
ATOM 677 C C . GLY A 1 91 ? 20.719 -1.603 -11.771 1.00 94.56 91 GLY A C 1
ATOM 678 O O . GLY A 1 91 ? 19.729 -2.339 -11.837 1.00 94.56 91 GLY A O 1
ATOM 679 N N . PRO A 1 92 ? 21.405 -1.427 -10.624 1.00 96.12 92 PRO A N 1
ATOM 680 C CA . PRO A 1 92 ? 20.991 -2.017 -9.354 1.00 96.12 92 PRO A CA 1
ATOM 681 C C . PRO A 1 92 ? 19.588 -1.562 -8.936 1.00 96.12 92 PRO A C 1
ATOM 683 O O . PRO A 1 92 ? 19.169 -0.444 -9.217 1.00 96.12 92 PRO A O 1
ATOM 686 N N . GLY A 1 93 ? 18.886 -2.429 -8.217 1.00 96.56 93 GLY A N 1
ATOM 687 C CA . GLY A 1 93 ? 17.535 -2.205 -7.710 1.00 96.56 93 GLY A CA 1
ATOM 688 C C . GLY A 1 93 ? 17.243 -3.178 -6.577 1.00 96.56 93 GLY A C 1
ATOM 689 O O . GLY A 1 93 ? 18.060 -4.055 -6.272 1.00 96.56 93 GLY A O 1
ATOM 690 N N . PHE A 1 94 ? 16.089 -3.012 -5.950 1.00 98.38 94 PHE A N 1
ATOM 691 C CA . PHE A 1 94 ? 15.685 -3.764 -4.772 1.00 98.38 94 PHE A CA 1
ATOM 692 C C . PHE A 1 94 ? 14.811 -4.943 -5.183 1.00 98.38 94 PHE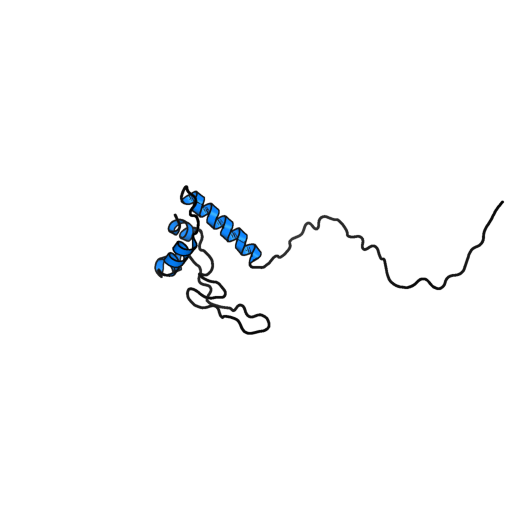 A C 1
ATOM 694 O O . PHE A 1 94 ? 13.929 -4.802 -6.030 1.00 98.38 94 PHE A O 1
ATOM 701 N N . SER A 1 95 ? 15.068 -6.102 -4.583 1.00 98.31 95 SER A N 1
ATOM 702 C CA . SER A 1 95 ? 14.183 -7.255 -4.713 1.00 98.31 95 SER A CA 1
ATOM 703 C C . SER A 1 95 ? 12.986 -7.098 -3.783 1.00 98.31 95 SER A C 1
ATOM 705 O O . SER A 1 95 ? 13.130 -6.571 -2.678 1.00 98.31 95 SER A O 1
ATOM 707 N N . ALA A 1 96 ? 11.838 -7.589 -4.231 1.00 98.56 96 ALA A N 1
ATOM 708 C CA . ALA A 1 96 ? 10.688 -7.803 -3.370 1.00 98.56 96 ALA A CA 1
ATOM 709 C C . ALA A 1 96 ? 10.965 -8.952 -2.379 1.00 98.56 96 ALA A C 1
ATOM 711 O O . ALA A 1 96 ? 11.832 -9.801 -2.626 1.00 98.56 96 ALA A O 1
ATOM 712 N N . GLY A 1 97 ? 10.271 -8.963 -1.246 1.00 97.75 97 GLY A N 1
ATOM 713 C CA . GLY A 1 97 ? 10.501 -9.906 -0.153 1.00 97.75 97 GLY A CA 1
ATOM 714 C C . GLY A 1 97 ? 9.283 -10.036 0.751 1.00 97.75 97 GLY A C 1
ATOM 715 O O . GLY A 1 97 ? 8.235 -9.496 0.450 1.00 97.75 97 GLY A O 1
ATOM 716 N N . SER A 1 98 ? 9.397 -10.792 1.845 1.00 97.44 98 SER A N 1
ATOM 717 C CA . SER A 1 98 ? 8.272 -10.912 2.778 1.00 97.44 98 SER A CA 1
ATOM 718 C C . SER A 1 98 ? 8.145 -9.680 3.670 1.00 97.44 98 SER A C 1
ATOM 720 O O . SER A 1 98 ? 9.132 -9.232 4.262 1.00 97.44 98 SER A O 1
ATOM 722 N N . GLY A 1 99 ? 6.912 -9.208 3.832 1.00 96.75 99 GLY A N 1
ATOM 723 C CA . GLY A 1 99 ? 6.578 -8.044 4.636 1.00 96.75 99 GLY A CA 1
ATOM 724 C C . GLY A 1 99 ? 6.857 -6.744 3.891 1.00 96.75 99 GLY A C 1
ATOM 725 O O . GLY A 1 99 ? 6.696 -6.652 2.682 1.00 96.75 99 GLY A O 1
ATOM 726 N N . TYR A 1 100 ? 7.258 -5.704 4.624 1.00 97.75 100 TYR A N 1
ATOM 727 C CA . TYR A 1 100 ? 7.586 -4.440 3.977 1.00 97.75 100 TYR A CA 1
ATOM 728 C C . TYR A 1 100 ? 8.850 -4.564 3.120 1.00 97.75 100 TYR A C 1
ATOM 730 O O . TYR A 1 100 ? 9.920 -4.896 3.639 1.00 97.75 100 TYR A O 1
ATOM 738 N N . ASP A 1 101 ? 8.759 -4.167 1.853 1.00 98.31 101 ASP A N 1
ATOM 739 C CA . ASP A 1 101 ? 9.914 -4.016 0.973 1.00 98.31 101 ASP A CA 1
ATOM 740 C C . ASP A 1 101 ? 9.926 -2.684 0.209 1.00 98.31 101 ASP A C 1
ATOM 742 O O . ASP A 1 101 ? 8.976 -1.905 0.218 1.00 98.31 101 ASP A O 1
ATOM 746 N N . ILE A 1 102 ? 11.060 -2.365 -0.416 1.00 97.94 102 ILE A N 1
ATOM 747 C CA . ILE A 1 102 ? 11.223 -1.102 -1.149 1.00 97.94 102 ILE A CA 1
ATOM 748 C C . ILE A 1 102 ? 10.389 -1.058 -2.443 1.00 97.94 102 ILE A C 1
ATOM 750 O O . ILE A 1 102 ? 9.821 0.000 -2.721 1.00 97.94 102 ILE A O 1
ATOM 754 N N . PRO A 1 103 ? 10.300 -2.132 -3.255 1.00 97.75 103 PRO A N 1
ATOM 755 C CA . PRO A 1 103 ? 9.533 -2.085 -4.500 1.00 97.75 103 PRO A CA 1
ATOM 756 C C . PRO A 1 103 ? 8.018 -1.945 -4.313 1.00 97.75 103 PRO A C 1
ATOM 758 O O . PRO A 1 103 ? 7.376 -1.283 -5.128 1.00 97.75 103 PRO A O 1
ATOM 761 N N . THR A 1 104 ? 7.444 -2.566 -3.281 1.00 97.94 104 THR A N 1
ATOM 762 C CA . THR A 1 104 ? 5.986 -2.712 -3.126 1.00 97.94 104 THR A CA 1
ATOM 763 C C . THR A 1 104 ? 5.446 -2.254 -1.773 1.00 97.94 104 THR A C 1
ATOM 765 O O . THR A 1 104 ? 4.229 -2.134 -1.601 1.00 97.94 104 THR A O 1
ATOM 768 N N . GLY A 1 105 ? 6.317 -1.915 -0.822 1.00 98.12 105 GLY A N 1
ATOM 769 C CA . GLY A 1 105 ? 5.912 -1.453 0.499 1.00 98.12 105 GLY A CA 1
ATOM 770 C C . GLY A 1 105 ? 5.218 -2.570 1.264 1.00 98.12 105 GLY A C 1
ATOM 771 O O . GLY A 1 105 ? 5.745 -3.662 1.380 1.00 98.12 105 GLY A O 1
ATOM 772 N N . LEU A 1 106 ? 4.017 -2.300 1.781 1.00 98.25 106 LEU A N 1
ATOM 773 C CA . LEU A 1 106 ? 3.187 -3.306 2.457 1.00 98.25 106 LEU A CA 1
ATOM 774 C C . LEU A 1 106 ? 2.515 -4.294 1.479 1.00 98.25 106 LEU A C 1
ATOM 776 O O . LEU A 1 106 ? 1.826 -5.204 1.935 1.00 98.25 106 LEU A O 1
ATOM 780 N N . GLY A 1 107 ? 2.676 -4.116 0.164 1.00 98.12 107 GLY A N 1
ATOM 781 C CA . GLY A 1 107 ? 1.983 -4.886 -0.866 1.00 98.12 107 GLY A CA 1
ATOM 782 C C . GLY A 1 107 ? 0.673 -4.232 -1.317 1.00 98.12 107 GLY A C 1
ATOM 783 O O . GLY A 1 107 ? 0.469 -3.021 -1.181 1.00 98.12 107 GLY A O 1
ATOM 784 N N . THR A 1 108 ? -0.238 -5.027 -1.886 1.00 98.00 108 THR A N 1
ATOM 785 C CA . THR A 1 108 ? -1.524 -4.511 -2.395 1.00 98.00 108 THR A CA 1
ATOM 786 C C . THR A 1 108 ? -2.632 -4.635 -1.346 1.00 98.00 108 THR A C 1
ATOM 788 O O . THR A 1 108 ? -2.697 -5.639 -0.641 1.00 98.00 108 THR A O 1
ATOM 791 N N . PRO A 1 109 ? -3.518 -3.638 -1.194 1.00 98.00 109 PRO A N 1
ATOM 792 C CA . PRO A 1 109 ? -4.531 -3.663 -0.146 1.00 98.00 109 PRO A CA 1
ATOM 793 C C . PRO A 1 109 ? -5.652 -4.665 -0.456 1.00 98.00 109 PRO A C 1
ATOM 795 O O . PRO A 1 109 ? -6.277 -4.611 -1.515 1.00 98.00 109 PRO A O 1
ATOM 798 N N . ASN A 1 110 ? -6.002 -5.505 0.518 1.00 98.25 110 ASN A N 1
ATOM 799 C CA . ASN A 1 110 ? -7.293 -6.184 0.546 1.00 98.25 110 ASN A CA 1
ATOM 800 C C . ASN A 1 110 ? -8.338 -5.211 1.107 1.00 98.25 110 ASN A C 1
ATOM 802 O O . ASN A 1 110 ? -8.538 -5.108 2.319 1.00 98.25 110 ASN A O 1
ATOM 806 N N . VAL A 1 111 ? -8.985 -4.464 0.211 1.00 97.31 111 VAL A N 1
ATOM 807 C CA . VAL A 1 111 ? -9.850 -3.320 0.552 1.00 97.31 111 VAL A CA 1
ATOM 808 C C . VAL A 1 111 ? -10.974 -3.688 1.526 1.00 97.31 111 VAL A C 1
ATOM 810 O O . VAL A 1 111 ? -11.254 -2.917 2.445 1.00 97.31 111 VAL A O 1
ATOM 813 N N . ALA A 1 112 ? -11.581 -4.869 1.367 1.00 96.00 112 ALA A N 1
ATOM 814 C CA . ALA A 1 112 ? -12.683 -5.326 2.215 1.00 96.00 112 ALA A CA 1
ATOM 815 C C . ALA A 1 112 ? -12.270 -5.449 3.691 1.00 96.00 112 ALA A C 1
ATOM 817 O O . ALA A 1 112 ? -13.035 -5.084 4.583 1.00 96.00 112 ALA A O 1
ATOM 818 N N . ASN A 1 113 ? -11.044 -5.908 3.942 1.00 97.75 113 ASN A N 1
ATOM 819 C CA . ASN A 1 113 ? -10.509 -6.061 5.292 1.00 97.75 113 ASN A CA 1
ATOM 820 C C . ASN A 1 113 ? -9.846 -4.772 5.792 1.00 97.75 113 ASN A C 1
ATOM 822 O O . ASN A 1 113 ? -10.069 -4.365 6.934 1.00 97.75 113 ASN A O 1
ATOM 826 N N . LEU A 1 114 ? -9.075 -4.097 4.932 1.00 98.19 114 LEU A N 1
ATOM 827 C CA . LEU A 1 114 ? -8.288 -2.921 5.296 1.00 98.19 114 LEU A CA 1
ATOM 828 C C . LEU A 1 114 ? -9.160 -1.759 5.787 1.00 98.19 114 LEU A C 1
ATOM 830 O O . LEU A 1 114 ? -8.830 -1.130 6.790 1.00 98.19 114 LEU A O 1
ATOM 834 N N . ILE A 1 115 ? -10.291 -1.481 5.128 1.00 97.25 115 ILE A N 1
ATOM 835 C CA . ILE A 1 115 ? -11.190 -0.388 5.542 1.00 97.25 115 ILE A CA 1
ATOM 836 C C . ILE A 1 115 ? -11.671 -0.590 6.985 1.00 97.25 115 ILE A C 1
ATOM 838 O O . ILE A 1 115 ? -11.702 0.360 7.769 1.00 97.25 115 ILE A O 1
ATOM 842 N N . GLY A 1 116 ? -11.979 -1.834 7.364 1.00 94.88 116 GLY A N 1
ATOM 843 C CA . GLY A 1 116 ? -12.404 -2.174 8.719 1.00 94.88 116 GLY A CA 1
ATOM 844 C C . GLY A 1 116 ? -11.349 -1.880 9.789 1.00 94.88 116 GLY A C 1
ATOM 845 O O . GLY A 1 116 ? -11.733 -1.600 10.923 1.00 94.88 116 GLY A O 1
ATOM 846 N N . GLN A 1 117 ? -10.062 -1.906 9.426 1.00 95.81 117 GLN A N 1
ATOM 847 C CA . GLN A 1 117 ? -8.922 -1.605 10.303 1.00 95.81 117 GLN A CA 1
ATOM 848 C C . GLN A 1 117 ? -8.590 -0.103 10.384 1.00 95.81 117 GLN A C 1
ATOM 850 O O . GLN A 1 117 ? -7.892 0.324 11.300 1.00 95.81 117 GLN A O 1
ATOM 855 N N . LEU A 1 118 ? -9.044 0.704 9.418 1.00 94.94 118 LEU A N 1
ATOM 856 C CA . LEU A 1 118 ? -8.682 2.125 9.312 1.00 94.94 118 LEU A CA 1
ATOM 857 C C . LEU A 1 118 ? -9.645 3.083 10.029 1.00 94.94 118 LEU A C 1
ATOM 859 O O . LEU A 1 118 ? -9.236 4.208 10.341 1.00 94.94 118 LEU A O 1
ATOM 863 N N . ARG A 1 119 ? -10.890 2.654 10.255 1.00 84.06 119 ARG A N 1
ATOM 864 C CA . ARG A 1 119 ? -11.965 3.452 10.869 1.00 84.06 119 ARG A CA 1
ATOM 865 C C . ARG A 1 119 ? -11.748 3.751 12.350 1.00 84.06 119 ARG A C 1
ATOM 867 O O . ARG A 1 119 ? -11.151 2.910 13.053 1.00 84.06 119 ARG A O 1
#

Secondary structure (DSSP, 8-state):
------------------------S---S-----SHHHHHHHHHHHHHHHHHHHTS-----HHHHHHHHTSHHHHHHHEE---S-B--SSS--PBP-SSSBTTTBT-EE-HHHHHHHH-

pLDDT: mean 84.52, std 22.35, range [31.14, 98.56]

Foldseek 3Di:
DDDDDDDDDDDDDDDDPPVPPPVPPPPPDDDDDDDCVVVVVVVVVLQVVLCVVVVHRLPPQVVLVVVLLVDPVSLVQFADQDAADWDDDPDDTWGGHPGADDVAGSHHTPSVSNSVSSD